Protein AF-A0A7S1S1E8-F1 (afdb_monomer)

Structure (mmCIF, N/CA/C/O backbone):
data_AF-A0A7S1S1E8-F1
#
_entry.id   AF-A0A7S1S1E8-F1
#
loop_
_atom_site.group_PDB
_atom_site.id
_atom_site.type_symbol
_atom_site.label_atom_id
_atom_site.label_alt_id
_atom_site.label_comp_id
_atom_site.label_asym_id
_atom_site.label_entity_id
_atom_site.label_seq_id
_atom_site.pdbx_PDB_ins_code
_atom_site.Cartn_x
_atom_site.Cartn_y
_atom_site.Cartn_z
_atom_site.occupancy
_atom_site.B_iso_or_equiv
_atom_site.auth_seq_id
_atom_site.auth_comp_id
_atom_site.auth_asym_id
_atom_site.auth_atom_id
_atom_site.pdbx_PDB_model_num
ATOM 1 N N . LEU A 1 1 ? -37.105 -7.807 38.260 1.00 78.56 1 LEU A N 1
ATOM 2 C CA . LEU A 1 1 ? -36.044 -8.182 37.298 1.00 78.56 1 LEU A CA 1
ATOM 3 C C . LEU A 1 1 ? -35.423 -6.974 36.587 1.00 78.56 1 LEU A C 1
ATOM 5 O O . LEU A 1 1 ? -34.300 -6.637 36.923 1.00 78.56 1 LEU A O 1
ATOM 9 N N . LYS A 1 2 ? -36.141 -6.253 35.705 1.00 87.12 2 LYS A N 1
ATOM 10 C CA . LYS A 1 2 ? -35.586 -5.093 34.964 1.00 87.12 2 LYS A CA 1
ATOM 11 C C . LYS A 1 2 ? -34.961 -4.004 35.857 1.00 87.12 2 LYS A C 1
ATOM 13 O O . LYS A 1 2 ? -33.910 -3.487 35.525 1.00 87.12 2 LYS A O 1
ATOM 18 N N . ARG A 1 3 ? -35.570 -3.696 37.011 1.00 86.81 3 ARG A N 1
ATOM 19 C CA . ARG A 1 3 ? -35.046 -2.698 37.968 1.00 86.81 3 ARG A CA 1
ATOM 20 C C . ARG A 1 3 ? -33.701 -3.094 38.591 1.00 86.81 3 ARG A C 1
ATOM 22 O O . ARG A 1 3 ? -32.822 -2.255 38.673 1.00 86.81 3 ARG A O 1
ATOM 29 N N . CYS A 1 4 ? -33.552 -4.366 38.965 1.00 87.75 4 CYS A N 1
ATOM 30 C CA . CYS A 1 4 ? -32.302 -4.913 39.499 1.00 87.75 4 CYS A CA 1
ATOM 31 C C . CYS A 1 4 ? -31.210 -4.935 38.416 1.00 87.75 4 CYS A C 1
ATOM 33 O O . CYS A 1 4 ? -30.075 -4.556 38.651 1.00 87.75 4 CYS A O 1
ATOM 35 N N . LEU A 1 5 ? -31.575 -5.260 37.173 1.00 91.75 5 LEU A N 1
ATOM 36 C CA . LEU A 1 5 ? -30.628 -5.212 36.061 1.00 91.75 5 LEU A CA 1
ATOM 37 C C . LEU A 1 5 ? -30.117 -3.786 35.788 1.00 91.75 5 LEU A C 1
ATOM 39 O O . LEU A 1 5 ? -28.935 -3.592 35.542 1.00 91.75 5 LEU A O 1
ATOM 43 N N . ILE A 1 6 ? -30.995 -2.781 35.854 1.00 93.12 6 ILE A N 1
ATOM 44 C CA . ILE A 1 6 ? -30.610 -1.376 35.669 1.00 93.12 6 ILE A CA 1
ATOM 45 C C . ILE A 1 6 ? -29.644 -0.918 36.768 1.00 93.12 6 ILE A C 1
ATOM 47 O O . ILE A 1 6 ? -28.699 -0.194 36.460 1.00 93.12 6 ILE A O 1
ATOM 51 N N . SER A 1 7 ? -29.860 -1.318 38.027 1.00 91.50 7 SER A N 1
ATOM 52 C CA . SER A 1 7 ? -28.949 -0.946 39.115 1.00 91.50 7 SER A CA 1
ATOM 53 C C . SER A 1 7 ? -27.574 -1.571 38.926 1.00 91.50 7 SER A C 1
ATOM 55 O O . SER A 1 7 ? -26.588 -0.847 38.963 1.00 91.50 7 SER A O 1
ATOM 57 N N . GLU A 1 8 ? -27.506 -2.868 38.622 1.00 92.69 8 GLU A N 1
ATOM 58 C CA . GLU A 1 8 ? -26.229 -3.557 38.400 1.00 92.69 8 GLU A CA 1
ATOM 59 C C . GLU A 1 8 ? -25.461 -2.978 37.204 1.00 92.69 8 GLU A C 1
ATOM 61 O O . GLU A 1 8 ? -24.274 -2.674 37.302 1.00 92.69 8 GLU A O 1
ATOM 66 N N . VAL A 1 9 ? -26.146 -2.734 36.082 1.00 92.62 9 VAL A N 1
ATOM 67 C CA . VAL A 1 9 ? -25.518 -2.146 34.888 1.00 92.62 9 VAL A CA 1
ATOM 68 C C . VAL A 1 9 ? -25.014 -0.728 35.158 1.00 92.62 9 VAL A C 1
ATOM 70 O O . VAL A 1 9 ? -23.923 -0.375 34.716 1.00 92.62 9 VAL A O 1
ATOM 73 N N . ASN A 1 10 ? -25.771 0.094 35.889 1.00 92.38 10 ASN A N 1
ATOM 74 C CA . ASN A 1 10 ? -25.312 1.438 36.235 1.00 92.38 10 ASN A CA 1
ATOM 75 C C . ASN A 1 10 ? -24.097 1.403 37.163 1.00 92.38 10 ASN A C 1
ATOM 77 O O . ASN A 1 10 ? -23.161 2.154 36.915 1.00 92.38 10 ASN A O 1
ATOM 81 N N . THR A 1 11 ? -24.075 0.512 38.158 1.00 93.56 11 THR A N 1
ATOM 82 C CA . THR A 1 11 ? -22.916 0.332 39.046 1.00 93.56 11 THR A CA 1
ATOM 83 C C . THR A 1 11 ? -21.663 -0.059 38.264 1.00 93.56 11 THR A C 1
ATOM 85 O O . THR A 1 11 ? -20.593 0.496 38.499 1.00 93.56 11 THR A O 1
ATOM 88 N N . LEU A 1 12 ? -21.794 -0.964 37.289 1.00 93.81 12 LEU A N 1
ATOM 89 C CA . LEU A 1 12 ? -20.673 -1.395 36.447 1.00 93.81 12 LEU A CA 1
ATOM 90 C C . LEU A 1 12 ? -20.166 -0.294 35.502 1.00 93.81 12 LEU A C 1
ATOM 92 O O . LEU A 1 12 ? -18.972 -0.234 35.216 1.00 93.81 12 LEU A O 1
ATOM 96 N N . LEU A 1 13 ? -21.054 0.572 35.004 1.00 93.75 13 LEU A N 1
ATOM 97 C CA . LEU A 1 13 ? -20.698 1.643 34.064 1.00 93.75 13 LEU A CA 1
ATOM 98 C C . LEU A 1 13 ? -20.215 2.929 34.745 1.00 93.75 13 LEU A C 1
ATOM 100 O O . LEU A 1 13 ? -19.593 3.765 34.089 1.00 93.75 13 LEU A O 1
ATOM 104 N N . GLU A 1 14 ? -20.491 3.107 36.032 1.00 94.00 14 GLU A N 1
ATOM 105 C CA . GLU A 1 14 ? -20.129 4.309 36.782 1.00 94.00 14 GLU A CA 1
ATOM 106 C C . GLU A 1 14 ? -18.630 4.667 36.752 1.00 94.00 14 GLU A C 1
ATOM 108 O O . GLU A 1 14 ? -18.325 5.820 36.443 1.00 94.00 14 GLU A O 1
ATOM 113 N N . PRO A 1 15 ? -17.669 3.742 36.954 1.00 94.50 15 PRO A N 1
ATOM 114 C CA . PRO A 1 15 ? -16.246 4.088 36.860 1.00 94.50 15 PRO A CA 1
ATOM 115 C C . PRO A 1 15 ? -15.850 4.581 35.461 1.00 94.50 15 PRO A C 1
ATOM 117 O O . PRO A 1 15 ? -15.030 5.488 35.324 1.00 94.50 15 PRO A O 1
ATOM 120 N N . VAL A 1 16 ? -16.477 4.040 34.412 1.00 92.69 16 VAL A N 1
ATOM 121 C CA . VAL A 1 16 ? -16.250 4.481 33.030 1.00 92.69 16 VAL A CA 1
ATOM 122 C C . VAL A 1 16 ? -16.804 5.891 32.826 1.00 92.69 16 VAL A C 1
ATOM 124 O O . VAL A 1 16 ? -16.133 6.734 32.235 1.00 92.69 16 VAL A O 1
ATOM 127 N N . ARG A 1 17 ? -17.999 6.189 33.354 1.00 93.00 17 ARG A N 1
ATOM 128 C CA . ARG A 1 17 ? -18.571 7.546 33.305 1.00 93.00 17 ARG A CA 1
ATOM 129 C C . ARG A 1 17 ? -17.677 8.556 34.011 1.00 93.00 17 ARG A C 1
ATOM 131 O O . ARG A 1 17 ? -17.449 9.628 33.464 1.00 93.00 17 ARG A O 1
ATOM 138 N N . GLN A 1 18 ? -17.159 8.209 35.186 1.00 92.00 18 GLN A N 1
ATOM 139 C CA . GLN A 1 18 ? -16.265 9.084 35.942 1.00 92.00 18 GLN A CA 1
ATOM 140 C C . GLN A 1 18 ? -14.954 9.346 35.199 1.00 92.00 18 GLN A C 1
ATOM 142 O O . GLN A 1 18 ? -14.528 10.496 35.140 1.00 92.00 18 GLN A O 1
ATOM 147 N N . HIS A 1 19 ? -14.371 8.332 34.555 1.00 92.31 19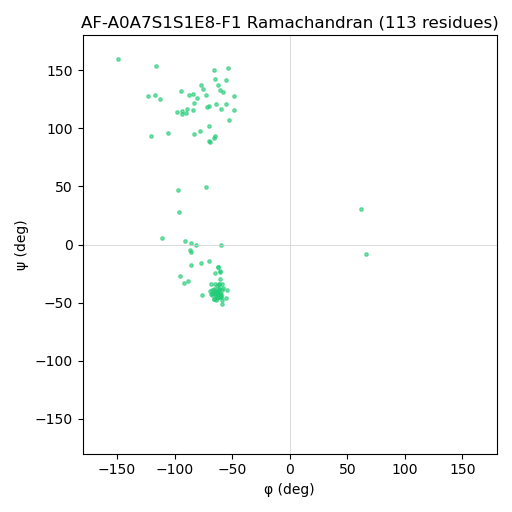 HIS A N 1
ATOM 148 C CA . HIS A 1 19 ? -13.175 8.505 33.729 1.00 92.31 19 HIS A CA 1
ATOM 149 C C . HIS A 1 19 ? -13.402 9.512 32.588 1.00 92.31 19 HIS A C 1
ATOM 151 O O . HIS A 1 19 ? -12.640 10.461 32.452 1.00 92.31 19 HIS A O 1
ATOM 157 N N . PHE A 1 20 ? -14.506 9.387 31.842 1.00 92.75 20 PHE A N 1
ATOM 158 C CA . PHE A 1 20 ? -14.856 10.337 30.775 1.00 92.75 20 PHE A CA 1
ATOM 159 C C . PHE A 1 20 ? -15.284 11.732 31.270 1.00 92.75 20 PHE A C 1
ATOM 161 O O . PHE A 1 20 ? -15.380 12.649 30.459 1.00 92.75 20 PHE A O 1
ATOM 168 N N . LEU A 1 21 ? -15.583 11.900 32.564 1.00 91.69 21 LEU A N 1
ATOM 169 C CA . LEU A 1 21 ? -15.922 13.196 33.168 1.00 91.69 21 LEU A CA 1
ATOM 170 C C . LEU A 1 21 ? -14.699 13.921 33.739 1.00 91.69 21 LEU A C 1
ATOM 172 O O . LEU A 1 21 ? -14.685 15.148 33.761 1.00 91.69 21 LEU A O 1
ATOM 176 N N . GLN A 1 22 ? -13.718 13.175 34.245 1.00 92.75 22 GLN A N 1
ATOM 177 C CA . GLN A 1 22 ? -12.544 13.723 34.931 1.00 92.75 22 GLN A CA 1
ATOM 178 C C . GLN A 1 22 ? -11.336 13.884 34.005 1.00 92.75 22 GLN A C 1
ATOM 180 O O . GLN A 1 22 ? -10.491 14.737 34.263 1.00 92.75 22 GLN A O 1
ATOM 185 N N . ASP A 1 23 ? -11.246 13.079 32.945 1.00 93.38 23 ASP A N 1
ATOM 186 C CA . ASP A 1 23 ? -10.164 13.140 31.967 1.00 93.38 23 ASP A CA 1
ATOM 187 C C . ASP A 1 23 ? -10.599 13.944 30.733 1.00 93.38 23 ASP A C 1
ATOM 189 O O . ASP A 1 23 ? -11.497 13.552 29.980 1.00 93.38 23 ASP A O 1
ATOM 193 N N . GLU A 1 24 ? -9.946 15.087 30.534 1.00 91.00 24 GLU A N 1
ATOM 194 C CA . GLU A 1 24 ? -10.201 16.007 29.425 1.00 91.00 24 GLU A CA 1
ATOM 195 C C . GLU A 1 24 ? -9.946 15.338 28.065 1.00 91.00 24 GLU A C 1
ATOM 197 O O . GLU A 1 24 ? -10.761 15.464 27.149 1.00 91.00 24 GLU A O 1
ATOM 202 N N . THR A 1 25 ? -8.899 14.515 27.954 1.00 89.56 25 THR A N 1
ATOM 203 C CA . THR A 1 25 ? -8.559 13.818 26.704 1.00 89.56 25 THR A CA 1
ATOM 204 C C . THR A 1 25 ? -9.591 12.748 26.354 1.00 89.56 25 THR A C 1
ATOM 206 O O . THR A 1 25 ? -10.006 12.615 25.197 1.00 89.56 25 THR A O 1
ATOM 209 N N . ALA A 1 26 ? -10.068 12.012 27.360 1.00 88.38 26 ALA A N 1
ATOM 210 C CA . ALA A 1 26 ? -11.104 11.004 27.182 1.00 88.38 26 ALA A CA 1
ATOM 211 C C . ALA A 1 26 ? -12.442 11.655 26.796 1.00 88.38 26 ALA A C 1
ATOM 213 O O . ALA A 1 26 ? -13.132 11.167 25.894 1.00 88.38 26 ALA A O 1
ATOM 214 N N . SER A 1 27 ? -12.795 12.771 27.440 1.00 90.50 27 SER A N 1
ATOM 215 C CA . SER A 1 27 ? -13.999 13.551 27.133 1.00 90.50 27 SER A CA 1
ATOM 216 C C . SER A 1 27 ? -13.996 14.064 25.688 1.00 90.50 27 SER A C 1
ATOM 218 O O . SER A 1 27 ? -14.981 13.886 24.960 1.00 90.50 27 SER A O 1
ATOM 220 N N . GLU A 1 28 ? -12.867 14.606 25.222 1.00 91.50 28 GLU A N 1
ATOM 221 C CA . GLU A 1 28 ? -12.700 15.049 2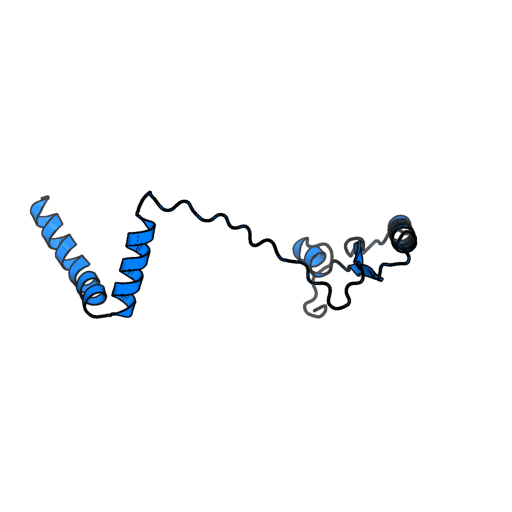3.834 1.00 91.50 28 GLU A CA 1
ATOM 222 C C . GLU A 1 28 ? -12.860 13.904 22.825 1.00 91.50 28 GLU A C 1
ATOM 224 O O . GLU A 1 28 ? -13.552 14.050 21.810 1.00 91.50 28 GLU A O 1
ATOM 229 N N . LEU A 1 29 ? -12.255 12.742 23.095 1.00 90.88 29 LEU A N 1
ATOM 230 C CA . LEU A 1 29 ? -12.393 11.556 22.243 1.00 90.88 29 LEU A CA 1
ATOM 231 C C . LEU A 1 29 ? -13.845 11.071 22.183 1.00 90.88 29 LEU A C 1
ATOM 233 O O . LEU A 1 29 ? -14.352 10.759 21.101 1.00 90.88 29 LEU A O 1
ATOM 237 N N . LEU A 1 30 ? -14.543 11.058 23.321 1.00 89.12 30 LEU A N 1
ATOM 238 C CA . LEU A 1 30 ? -15.961 10.711 23.374 1.00 89.12 30 LEU A CA 1
ATOM 239 C C . LEU A 1 30 ? -16.818 11.713 22.584 1.00 89.12 30 LEU A C 1
ATOM 241 O O . LEU A 1 30 ? -17.785 11.310 21.932 1.00 89.12 30 LEU A O 1
ATOM 245 N N . GLY A 1 31 ? -16.449 12.997 22.593 1.00 87.56 31 GLY A N 1
ATOM 246 C CA . GLY A 1 31 ? -17.038 14.037 21.748 1.00 87.56 31 GLY A CA 1
ATOM 247 C C . GLY A 1 31 ? -16.909 13.723 20.254 1.00 87.56 31 GLY A C 1
ATOM 248 O O . GLY A 1 31 ? -17.922 13.674 19.552 1.00 87.56 31 GLY A O 1
ATOM 249 N N . LYS A 1 32 ? -15.696 13.399 19.790 1.00 86.19 32 LYS A N 1
ATOM 250 C CA . LYS A 1 32 ? -15.414 13.027 18.387 1.00 86.19 32 LYS A CA 1
ATOM 251 C C . LYS A 1 32 ? -16.184 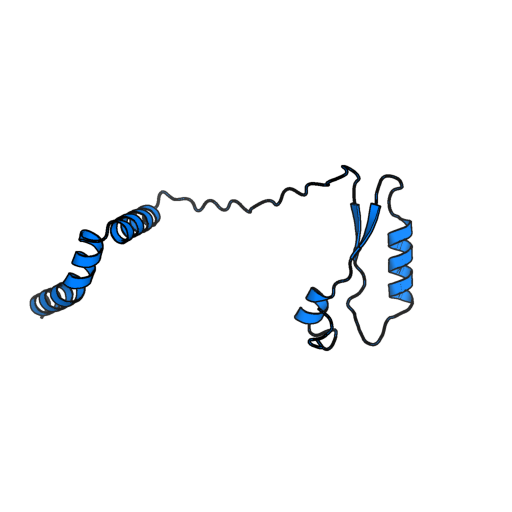11.778 17.946 1.00 86.19 32 LYS A C 1
ATOM 253 O O . LYS A 1 32 ? -16.777 11.751 16.871 1.00 86.19 32 LYS A O 1
ATOM 258 N N . VAL A 1 33 ? -16.259 10.754 18.798 1.00 86.06 33 VAL A N 1
ATOM 259 C CA . VAL A 1 33 ? -17.031 9.532 18.502 1.00 86.06 33 VAL A CA 1
ATOM 260 C C . VAL A 1 33 ? -18.536 9.822 18.418 1.00 86.06 33 VAL A C 1
ATOM 262 O O . VAL A 1 33 ? -19.230 9.279 17.556 1.00 86.06 33 VAL A O 1
ATOM 265 N N . ARG A 1 34 ? -19.065 10.701 19.281 1.00 85.62 34 ARG A N 1
ATOM 266 C CA . ARG A 1 34 ? -20.469 11.148 19.205 1.00 85.62 34 ARG A CA 1
ATOM 267 C C . ARG A 1 34 ? -20.753 11.943 17.934 1.00 85.62 34 ARG A C 1
ATOM 269 O O . ARG A 1 34 ? -21.861 11.853 17.410 1.00 85.62 34 ARG A O 1
ATOM 276 N N . GLU A 1 35 ? -19.784 12.711 17.447 1.00 83.38 35 GLU A N 1
ATOM 277 C CA . GLU A 1 35 ? -19.869 13.397 16.158 1.00 83.38 35 GLU A CA 1
ATOM 278 C C . GLU A 1 35 ? -19.963 12.409 15.001 1.00 83.38 35 GLU A C 1
ATOM 280 O O . GLU A 1 35 ? -20.877 12.551 14.195 1.00 83.38 35 GLU A O 1
ATOM 285 N N . TRP A 1 36 ? -19.134 11.360 14.986 1.00 77.56 36 TRP A N 1
ATOM 286 C CA . TRP A 1 36 ? -19.161 10.297 13.967 1.00 77.56 36 TRP A CA 1
ATOM 287 C C . TRP A 1 36 ? -20.471 9.517 13.887 1.00 77.56 36 TRP A C 1
ATOM 289 O O . TRP A 1 36 ? -20.792 8.958 12.843 1.00 77.56 36 TRP A O 1
ATOM 299 N N . ARG A 1 37 ? -21.247 9.497 14.974 1.00 77.38 37 ARG A N 1
ATOM 300 C CA . ARG A 1 37 ? -22.577 8.879 15.005 1.00 77.38 37 ARG A CA 1
ATOM 301 C C . ARG A 1 37 ? -23.656 9.736 14.329 1.00 77.38 37 ARG A C 1
ATOM 303 O O . ARG A 1 37 ? -24.741 9.226 14.073 1.00 77.38 37 ARG A O 1
ATOM 310 N N . ARG A 1 38 ? -23.425 11.031 14.083 1.00 80.94 38 ARG A N 1
ATOM 311 C CA . ARG A 1 38 ? -24.424 11.867 13.401 1.00 80.94 38 ARG A CA 1
ATOM 312 C C . ARG A 1 38 ? -24.502 11.427 11.937 1.00 80.94 38 ARG A C 1
ATOM 314 O O . ARG A 1 38 ? -23.525 11.552 11.207 1.00 80.94 38 ARG A O 1
ATOM 321 N N . ASP A 1 39 ? -25.685 10.981 11.513 1.00 59.53 39 ASP A N 1
ATOM 322 C CA . ASP A 1 39 ? -25.987 10.467 10.161 1.00 59.53 39 ASP A CA 1
ATOM 323 C C . ASP A 1 39 ? -25.747 11.479 9.016 1.00 59.53 39 ASP A C 1
ATOM 325 O O . ASP A 1 39 ? -25.951 11.176 7.845 1.00 59.53 39 ASP A O 1
ATOM 329 N N . THR A 1 40 ? -25.311 12.699 9.334 1.00 62.12 40 THR A N 1
ATOM 330 C CA . THR A 1 40 ? -24.917 13.740 8.379 1.00 62.12 40 THR A CA 1
ATOM 331 C C . THR A 1 40 ? -23.465 13.642 7.912 1.00 62.12 40 THR A C 1
ATOM 333 O O . THR A 1 40 ? -23.073 14.387 7.012 1.00 62.12 40 THR A O 1
ATOM 336 N N . LEU A 1 41 ? -22.654 12.749 8.484 1.00 59.94 41 LEU A N 1
ATOM 337 C CA . LEU A 1 41 ? -21.284 12.535 8.028 1.00 59.94 41 LEU A CA 1
ATOM 338 C C . LEU A 1 41 ? -21.264 11.579 6.839 1.00 59.94 41 LEU A C 1
ATOM 340 O O . LEU A 1 41 ? -21.223 10.360 6.982 1.00 59.94 41 LEU A O 1
ATOM 344 N N . VAL A 1 42 ? -21.253 12.156 5.641 1.00 69.25 42 VAL A N 1
ATOM 345 C CA . VAL A 1 42 ? -20.805 11.436 4.449 1.00 69.25 42 VAL A CA 1
ATOM 346 C C . VAL A 1 42 ? -19.321 11.127 4.665 1.00 69.25 42 VAL A C 1
ATOM 348 O O . VAL A 1 42 ? -18.551 12.070 4.868 1.00 69.25 42 VAL A O 1
ATOM 351 N N . PRO A 1 43 ? -18.890 9.850 4.657 1.00 65.69 43 PRO A N 1
ATOM 352 C CA . PRO A 1 43 ? -17.475 9.532 4.732 1.00 65.69 43 PRO A CA 1
ATOM 353 C C . PRO A 1 43 ? -16.788 10.267 3.590 1.00 65.69 43 PRO A C 1
ATOM 355 O O . PRO A 1 43 ? -17.142 10.064 2.426 1.00 65.69 43 PRO A O 1
ATOM 358 N N . THR A 1 44 ? -15.824 11.131 3.900 1.00 63.38 44 THR A N 1
ATOM 359 C CA . THR A 1 44 ? -14.971 11.692 2.863 1.00 63.38 44 THR A CA 1
ATOM 360 C C . THR A 1 44 ? -14.158 10.529 2.314 1.00 63.38 44 THR A C 1
ATOM 362 O O . THR A 1 44 ? -13.094 10.196 2.828 1.00 63.38 44 THR A O 1
ATOM 365 N N . SER A 1 45 ? -14.655 9.879 1.263 1.00 63.38 45 SER A N 1
ATOM 366 C CA . SER A 1 45 ? -13.883 8.948 0.447 1.00 63.38 45 SER A CA 1
ATOM 367 C C . SER A 1 45 ? -12.893 9.751 -0.396 1.00 63.38 45 SER A C 1
ATOM 369 O O . SER A 1 45 ? -12.847 9.624 -1.621 1.00 63.38 45 SER A O 1
ATOM 371 N N . SER A 1 46 ? -12.137 10.654 0.232 1.00 64.50 46 SER A N 1
ATOM 372 C CA . SER A 1 46 ? -10.994 11.272 -0.407 1.00 64.50 46 SER A CA 1
ATOM 373 C C . SER A 1 46 ? -9.968 10.164 -0.534 1.00 64.50 46 SER A C 1
ATOM 375 O O . SER A 1 46 ? -9.152 9.940 0.357 1.00 64.50 46 SER A O 1
ATOM 377 N N . LEU A 1 47 ? -10.054 9.429 -1.641 1.00 67.44 47 LEU A N 1
ATOM 378 C CA . LEU A 1 47 ? -8.911 8.716 -2.167 1.00 67.44 47 LEU A CA 1
ATOM 379 C C . LEU A 1 47 ? -7.780 9.736 -2.180 1.00 67.44 47 LEU A C 1
ATOM 381 O O . LEU A 1 47 ? -7.883 10.771 -2.844 1.00 67.44 47 LEU A O 1
ATOM 385 N N . THR A 1 48 ? -6.746 9.489 -1.385 1.00 66.94 48 THR A N 1
ATOM 386 C CA . THR A 1 48 ? -5.540 10.300 -1.419 1.00 66.94 48 THR A CA 1
ATOM 387 C C . THR A 1 48 ? -4.926 10.072 -2.788 1.00 66.94 48 THR A C 1
ATOM 389 O O . THR A 1 48 ? -4.230 9.085 -3.025 1.00 66.94 48 THR A O 1
ATOM 392 N N . ARG A 1 49 ? -5.265 10.940 -3.741 1.00 66.19 49 ARG A N 1
ATOM 393 C CA . ARG A 1 49 ? -4.624 10.937 -5.043 1.00 66.19 49 ARG A CA 1
ATOM 394 C C . ARG A 1 49 ? -3.210 11.427 -4.794 1.00 66.19 49 ARG A C 1
ATOM 396 O O . ARG A 1 49 ? -3.002 12.611 -4.562 1.00 66.19 49 ARG A O 1
ATOM 403 N N . LEU A 1 50 ? -2.269 10.493 -4.761 1.00 76.62 50 LEU A N 1
ATOM 404 C CA . LEU A 1 50 ? -0.858 10.822 -4.664 1.00 76.62 50 LEU A CA 1
ATOM 405 C C . LEU A 1 50 ? -0.509 11.681 -5.881 1.00 76.62 50 LEU A C 1
ATOM 407 O O . LEU A 1 50 ? -0.652 11.241 -7.025 1.00 76.62 50 LEU A O 1
ATOM 411 N N . GLU A 1 51 ? -0.120 12.926 -5.630 1.00 72.56 51 GLU A N 1
ATOM 412 C CA . GLU A 1 51 ? 0.459 13.768 -6.663 1.00 72.56 51 GLU A CA 1
ATOM 413 C C . GLU A 1 51 ? 1.858 13.237 -6.955 1.00 72.56 51 GLU A C 1
ATOM 415 O O . GLU A 1 51 ? 2.718 13.170 -6.077 1.00 72.56 51 GLU A O 1
ATOM 420 N N . VAL A 1 52 ? 2.070 12.799 -8.193 1.00 66.81 52 VAL A N 1
ATOM 421 C CA . VAL A 1 52 ? 3.388 12.372 -8.651 1.00 66.81 52 VAL A CA 1
ATOM 422 C C . VAL A 1 52 ? 4.187 13.637 -8.942 1.00 66.81 52 VAL A C 1
ATOM 424 O O . VAL A 1 52 ? 4.028 14.249 -9.997 1.00 66.81 52 VAL A O 1
ATOM 427 N N . SER A 1 53 ? 5.014 14.057 -7.989 1.00 68.44 53 SER A N 1
ATOM 428 C CA . SER A 1 53 ? 5.981 15.130 -8.192 1.00 68.44 53 SER A CA 1
ATOM 429 C C . SER A 1 53 ? 7.242 14.562 -8.846 1.00 68.44 53 SER A C 1
ATOM 431 O O . SER A 1 53 ? 7.879 13.643 -8.334 1.00 68.44 53 SER A O 1
ATOM 433 N N . PHE A 1 54 ? 7.600 15.099 -10.012 1.00 68.50 54 PHE A N 1
ATOM 434 C CA . PHE A 1 54 ? 8.854 14.771 -10.687 1.00 68.50 54 PHE A CA 1
ATOM 435 C C . PHE A 1 54 ? 9.910 15.803 -10.269 1.00 68.50 54 PHE A C 1
ATOM 437 O O . PHE A 1 54 ? 9.738 16.974 -10.610 1.00 68.50 54 PHE A O 1
ATOM 444 N N . PRO A 1 55 ? 10.981 15.417 -9.549 1.00 63.84 55 PRO A N 1
ATOM 445 C CA . PRO A 1 55 ? 11.962 16.366 -9.015 1.00 63.84 55 PRO A CA 1
ATOM 446 C C . PRO A 1 55 ? 12.675 17.189 -10.103 1.00 63.84 55 PRO A C 1
ATOM 448 O O . PRO A 1 55 ? 12.977 18.352 -9.866 1.00 63.84 55 PRO A O 1
ATOM 451 N N . ASP A 1 56 ? 12.837 16.631 -11.310 1.00 67.75 56 ASP A N 1
ATOM 452 C CA . ASP A 1 56 ? 13.535 17.277 -12.436 1.00 67.75 56 ASP A CA 1
ATOM 453 C C . ASP A 1 56 ? 12.603 17.670 -13.603 1.00 67.75 56 ASP A C 1
ATOM 455 O O . ASP A 1 56 ? 13.064 18.066 -14.673 1.00 67.75 56 ASP A O 1
ATOM 459 N N . GLY A 1 57 ? 11.280 17.510 -13.451 1.00 71.31 57 GLY A N 1
ATOM 460 C CA . GLY A 1 57 ? 10.281 17.827 -14.487 1.00 71.31 57 GLY A CA 1
ATOM 461 C C . GLY A 1 57 ? 10.312 16.952 -15.755 1.00 71.31 57 GLY A C 1
ATOM 462 O O . GLY A 1 57 ? 9.398 17.039 -16.576 1.00 71.31 57 GLY A O 1
ATOM 463 N N . ALA A 1 58 ? 11.318 16.090 -15.924 1.00 78.06 58 ALA A N 1
ATOM 464 C CA . ALA A 1 58 ? 11.395 15.155 -17.039 1.00 78.06 58 ALA A CA 1
ATO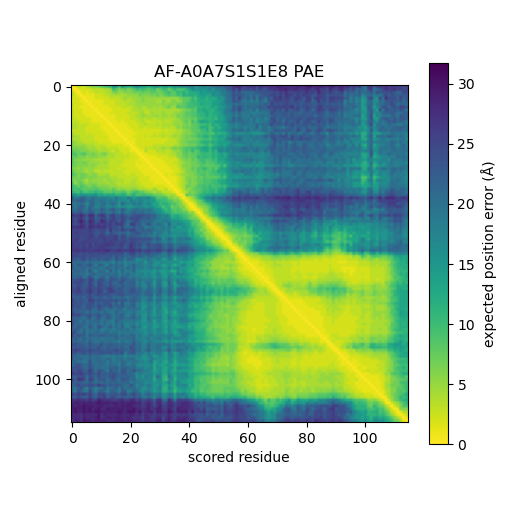M 465 C C . ALA A 1 58 ? 10.417 13.977 -16.842 1.00 78.06 58 ALA A C 1
ATOM 467 O O . ALA A 1 58 ? 10.379 13.383 -15.760 1.00 78.06 58 ALA A O 1
ATOM 468 N N . PRO A 1 59 ? 9.635 13.594 -17.870 1.00 84.31 59 PRO A N 1
ATOM 469 C CA . PRO A 1 59 ? 8.771 12.423 -17.790 1.00 84.31 59 PRO A CA 1
ATOM 470 C C . PRO A 1 59 ? 9.603 11.151 -17.574 1.00 84.31 59 PRO A C 1
ATOM 472 O O . PRO A 1 59 ? 10.631 10.948 -18.216 1.00 84.31 59 PRO A O 1
ATOM 475 N N . ILE A 1 60 ? 9.145 10.263 -16.694 1.00 88.62 60 ILE A N 1
ATOM 476 C CA . ILE A 1 60 ? 9.789 8.965 -16.450 1.00 88.62 60 ILE A CA 1
ATOM 477 C C . ILE A 1 60 ? 9.112 7.901 -17.314 1.00 88.62 60 ILE A C 1
ATOM 479 O O . ILE A 1 60 ? 7.885 7.786 -17.320 1.00 88.62 60 ILE A O 1
ATOM 483 N N . PHE A 1 61 ? 9.907 7.094 -18.015 1.00 91.44 61 PHE A N 1
ATOM 484 C CA . PHE A 1 61 ? 9.425 5.927 -18.749 1.00 91.44 61 PHE A CA 1
ATOM 485 C C . PHE A 1 61 ? 9.815 4.653 -17.996 1.00 91.44 61 PHE A C 1
ATOM 487 O O . PHE A 1 61 ? 10.938 4.165 -18.108 1.00 91.44 61 PHE A O 1
ATOM 494 N N . ALA A 1 62 ? 8.893 4.125 -17.192 1.00 92.31 62 ALA A N 1
ATOM 495 C CA . ALA A 1 62 ? 9.144 2.934 -16.391 1.00 92.31 62 ALA A CA 1
ATOM 496 C C . ALA A 1 62 ? 8.832 1.652 -17.179 1.00 92.31 62 ALA A C 1
ATOM 498 O O . ALA A 1 62 ? 7.731 1.477 -17.705 1.00 92.31 62 ALA A O 1
ATOM 499 N N . VAL A 1 63 ? 9.786 0.724 -17.213 1.00 94.81 63 VAL A N 1
ATOM 500 C CA . VAL A 1 63 ? 9.594 -0.641 -17.714 1.00 94.81 63 VAL A CA 1
ATOM 501 C C . VAL A 1 63 ? 9.724 -1.591 -16.536 1.00 94.81 63 VAL A C 1
ATOM 503 O O . VAL A 1 63 ? 10.730 -1.581 -15.838 1.00 94.81 63 VAL A O 1
ATOM 506 N N . PHE A 1 64 ? 8.714 -2.426 -16.313 1.00 92.56 64 PHE A N 1
ATOM 507 C CA . PHE A 1 64 ? 8.762 -3.441 -15.266 1.00 92.56 64 PHE A CA 1
ATOM 508 C C . PHE A 1 64 ? 9.550 -4.654 -15.745 1.00 92.56 64 PHE A C 1
ATOM 510 O O . PHE A 1 64 ? 9.229 -5.233 -16.790 1.00 92.56 64 PHE A O 1
ATOM 517 N N . ALA A 1 65 ? 10.557 -5.043 -14.966 1.00 90.62 65 ALA A N 1
ATOM 518 C CA . ALA A 1 65 ? 11.237 -6.310 -15.160 1.00 90.62 65 ALA A CA 1
ATOM 519 C C . ALA A 1 65 ? 10.268 -7.476 -14.879 1.00 90.62 65 ALA A C 1
ATOM 521 O O . ALA A 1 65 ? 9.364 -7.336 -14.042 1.00 90.62 65 ALA A O 1
ATOM 522 N N . PRO A 1 66 ? 10.445 -8.631 -15.543 1.00 88.62 66 PRO A N 1
ATOM 523 C CA . PRO A 1 66 ? 9.773 -9.866 -15.155 1.00 88.62 66 PRO A CA 1
ATOM 524 C C . PRO A 1 66 ? 10.019 -10.173 -13.675 1.00 88.62 66 PRO A C 1
ATOM 526 O O . PRO A 1 66 ? 11.048 -9.787 -13.118 1.00 88.62 66 PRO A O 1
ATOM 529 N N . LEU A 1 67 ? 9.084 -10.879 -13.037 1.00 86.31 67 LEU A N 1
ATOM 530 C CA . LEU A 1 67 ? 9.306 -11.325 -11.665 1.00 86.31 67 LEU A CA 1
ATOM 531 C C . LEU A 1 67 ? 10.543 -12.242 -11.626 1.00 86.31 67 LEU A C 1
ATOM 533 O O . LEU A 1 67 ? 10.631 -13.154 -12.454 1.00 86.31 67 LEU A O 1
ATOM 537 N N . PRO A 1 68 ? 11.471 -12.024 -10.678 1.00 83.44 68 PRO A N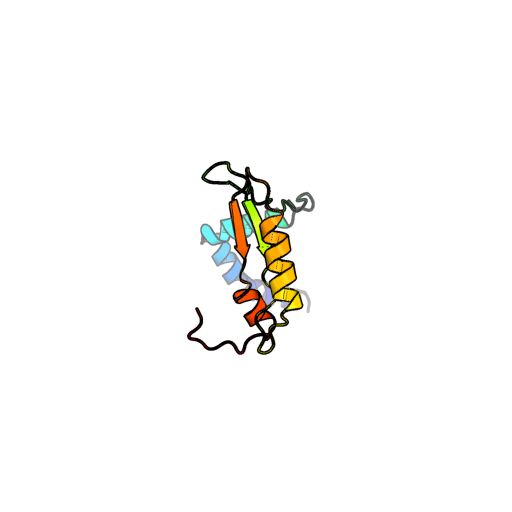 1
ATOM 538 C CA . PRO A 1 68 ? 12.588 -12.918 -10.429 1.00 83.44 68 PRO A CA 1
ATOM 539 C C . PRO A 1 68 ? 12.109 -14.365 -10.330 1.00 83.44 68 PRO A C 1
ATOM 541 O O . PRO A 1 68 ? 11.170 -14.678 -9.595 1.00 83.44 68 PRO A O 1
ATOM 544 N N . SER A 1 69 ? 12.745 -15.235 -11.102 1.00 77.38 69 SER A N 1
ATOM 545 C CA . SER A 1 69 ? 12.520 -16.674 -11.076 1.00 77.38 69 SER A CA 1
ATOM 546 C C . SER A 1 69 ? 13.816 -17.384 -11.451 1.00 77.38 69 SER A C 1
ATOM 548 O O . SER A 1 69 ? 14.695 -16.788 -12.076 1.00 77.38 69 SER A O 1
ATOM 550 N N . GLU A 1 70 ? 13.937 -18.657 -11.086 1.00 77.81 70 GLU A N 1
ATOM 551 C CA . GLU A 1 70 ? 15.115 -19.482 -11.401 1.00 77.81 70 GLU A CA 1
ATOM 552 C C . GLU A 1 70 ? 15.323 -19.671 -12.913 1.00 77.81 70 GLU A C 1
ATOM 554 O O . GLU A 1 70 ? 16.421 -19.987 -13.372 1.00 77.81 70 GLU A O 1
ATOM 559 N N . HIS A 1 71 ? 14.270 -19.454 -13.703 1.00 80.56 71 HIS A N 1
ATOM 560 C CA . HIS A 1 71 ? 14.273 -19.620 -15.147 1.00 80.56 71 HIS A CA 1
ATOM 561 C C . HIS A 1 71 ? 13.918 -18.300 -15.828 1.00 80.56 71 HIS A C 1
ATOM 563 O O . HIS A 1 71 ? 12.752 -17.993 -16.067 1.00 80.56 71 HIS A O 1
ATOM 569 N N . VAL A 1 72 ? 14.939 -17.521 -16.179 1.00 79.38 72 VAL A N 1
ATOM 570 C CA . VAL A 1 72 ? 14.759 -16.319 -16.998 1.00 79.38 72 VAL A CA 1
ATOM 571 C C . VAL A 1 72 ? 14.739 -16.720 -18.469 1.00 79.38 72 VAL A C 1
ATOM 573 O O . VAL A 1 72 ? 15.739 -17.198 -19.008 1.00 79.38 72 VAL A O 1
ATOM 576 N N . LEU A 1 73 ? 13.604 -16.514 -19.138 1.00 88.56 73 LEU A N 1
ATOM 577 C CA . LEU A 1 73 ? 13.498 -16.751 -20.574 1.00 88.56 73 LEU A CA 1
ATOM 578 C C . LEU A 1 73 ? 14.150 -15.604 -21.353 1.00 88.56 73 LEU A C 1
ATOM 580 O O . LEU A 1 73 ? 13.931 -14.424 -21.070 1.00 88.56 73 LEU A O 1
ATOM 584 N N . LEU A 1 74 ? 14.899 -15.946 -22.404 1.00 89.94 74 LEU A N 1
ATOM 585 C CA . LEU A 1 74 ? 15.507 -14.955 -23.298 1.00 89.94 74 LEU A CA 1
ATOM 586 C C . LEU A 1 74 ? 14.451 -14.044 -23.945 1.00 89.94 74 LEU A C 1
ATOM 588 O O . LEU A 1 74 ? 14.706 -12.860 -24.151 1.00 89.94 74 LEU A O 1
ATOM 592 N N . SER A 1 75 ? 13.258 -14.575 -24.229 1.0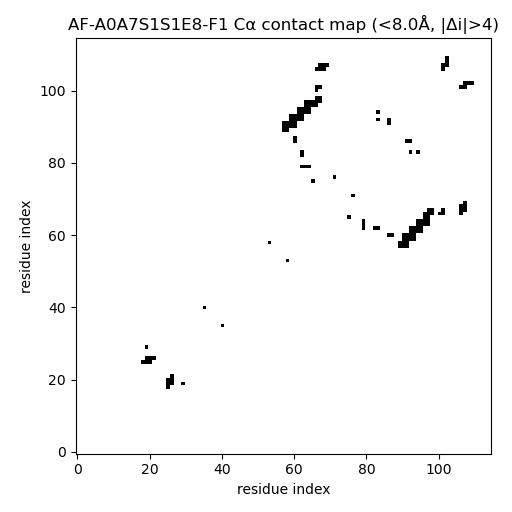0 92.25 75 SER A N 1
ATOM 593 C CA . SER A 1 75 ? 12.126 -13.807 -24.761 1.00 92.25 75 SER A CA 1
ATOM 594 C C . SER A 1 75 ? 11.727 -12.647 -23.853 1.00 92.25 75 SER A C 1
ATOM 596 O O . SER A 1 75 ? 11.404 -11.563 -24.342 1.00 92.25 75 SER A O 1
ATOM 598 N N . ASP A 1 76 ? 11.786 -12.854 -22.539 1.00 89.44 76 ASP A N 1
ATOM 599 C CA . ASP A 1 76 ? 11.354 -11.872 -21.550 1.00 89.44 76 ASP A CA 1
ATOM 600 C C . ASP A 1 76 ? 12.394 -10.760 -21.418 1.00 89.44 76 ASP A C 1
ATOM 602 O O . ASP A 1 76 ? 12.051 -9.575 -21.462 1.00 89.44 76 ASP A O 1
ATOM 606 N N . ALA A 1 77 ? 13.675 -11.139 -21.372 1.00 89.19 77 ALA A N 1
ATOM 607 C CA . ALA A 1 77 ? 14.789 -10.198 -21.410 1.00 89.19 77 ALA A CA 1
ATOM 608 C C . ALA A 1 77 ? 14.789 -9.377 -22.712 1.00 89.19 77 ALA A C 1
ATOM 610 O O . ALA A 1 77 ? 14.947 -8.155 -22.683 1.00 89.19 77 ALA A O 1
ATOM 611 N N . TRP A 1 78 ? 14.543 -10.023 -23.855 1.00 93.50 78 TRP A N 1
ATOM 612 C CA . TRP A 1 78 ? 14.484 -9.351 -25.152 1.00 93.50 78 TRP A CA 1
ATOM 613 C C . TRP A 1 78 ? 13.309 -8.372 -25.245 1.00 93.50 78 TRP A C 1
ATOM 615 O O . TRP A 1 78 ? 13.492 -7.216 -25.628 1.00 93.50 78 TRP A O 1
ATOM 625 N N . SER A 1 79 ? 12.111 -8.792 -24.829 1.00 91.81 79 SER A N 1
ATOM 626 C CA . SER A 1 79 ? 10.925 -7.927 -24.776 1.00 91.81 79 SER A CA 1
ATOM 627 C C . SER A 1 79 ? 11.146 -6.712 -23.867 1.00 91.81 79 SER A C 1
ATOM 629 O O . SER A 1 79 ? 10.734 -5.601 -24.205 1.00 91.81 79 SER A O 1
ATOM 631 N N . MET A 1 80 ? 11.824 -6.888 -22.731 1.00 93.62 80 MET A N 1
ATOM 632 C CA . MET A 1 80 ? 12.184 -5.793 -21.828 1.00 93.62 80 MET A CA 1
ATOM 633 C C . MET A 1 80 ? 13.132 -4.783 -22.494 1.00 93.62 80 MET A C 1
ATOM 635 O O . MET A 1 80 ? 12.884 -3.578 -22.422 1.00 93.62 80 MET A O 1
ATOM 639 N N . ILE A 1 81 ? 14.170 -5.257 -23.189 1.00 93.62 81 ILE A N 1
ATOM 640 C CA . ILE A 1 81 ? 15.109 -4.401 -23.933 1.00 93.62 81 ILE A CA 1
ATOM 641 C C . ILE A 1 81 ? 14.379 -3.622 -25.032 1.00 93.62 81 ILE A C 1
ATOM 643 O O . ILE A 1 81 ? 14.568 -2.413 -25.165 1.00 93.62 81 ILE A O 1
ATOM 647 N N . GLU A 1 82 ? 13.505 -4.283 -25.790 1.00 95.06 82 GLU A N 1
ATOM 648 C CA . GLU A 1 82 ? 12.696 -3.633 -26.826 1.00 95.06 82 GLU A CA 1
ATOM 649 C C . GLU A 1 82 ? 11.774 -2.552 -26.251 1.00 95.06 82 GLU A C 1
ATOM 651 O O . GLU A 1 82 ? 11.612 -1.488 -26.849 1.00 95.06 82 GLU A O 1
ATOM 656 N N . ARG A 1 83 ? 11.205 -2.772 -25.062 1.00 93.81 83 ARG A N 1
ATOM 657 C CA . ARG A 1 83 ? 10.400 -1.755 -24.368 1.00 93.81 83 ARG A CA 1
ATOM 658 C C . ARG A 1 83 ? 11.251 -0.571 -23.922 1.00 93.81 83 ARG A C 1
ATOM 660 O O . ARG A 1 83 ? 10.835 0.561 -24.139 1.00 93.81 83 ARG A O 1
ATOM 667 N N . LEU A 1 84 ? 12.442 -0.811 -23.374 1.00 93.25 84 LEU A N 1
ATOM 668 C CA . LEU A 1 84 ? 13.372 0.257 -22.987 1.00 93.25 84 LEU A CA 1
ATOM 669 C C . LEU A 1 84 ? 13.811 1.099 -24.194 1.00 93.25 84 LEU A C 1
ATOM 671 O O . LEU A 1 84 ? 13.868 2.321 -24.101 1.00 93.25 84 LEU A O 1
ATOM 675 N N . ARG A 1 85 ? 14.044 0.473 -25.355 1.00 93.69 85 ARG A N 1
ATOM 676 C CA . ARG A 1 85 ? 14.387 1.181 -26.605 1.00 93.69 85 ARG A CA 1
ATOM 677 C C . ARG A 1 85 ? 13.270 2.081 -27.131 1.00 93.69 85 ARG A C 1
ATOM 679 O O . ARG A 1 85 ? 13.550 3.028 -27.858 1.00 93.69 85 ARG A O 1
ATOM 686 N N . ARG A 1 86 ? 12.015 1.790 -26.782 1.00 93.62 86 ARG A N 1
ATOM 687 C CA . ARG A 1 86 ? 10.845 2.596 -27.167 1.00 93.62 86 ARG A CA 1
ATOM 688 C C . ARG A 1 86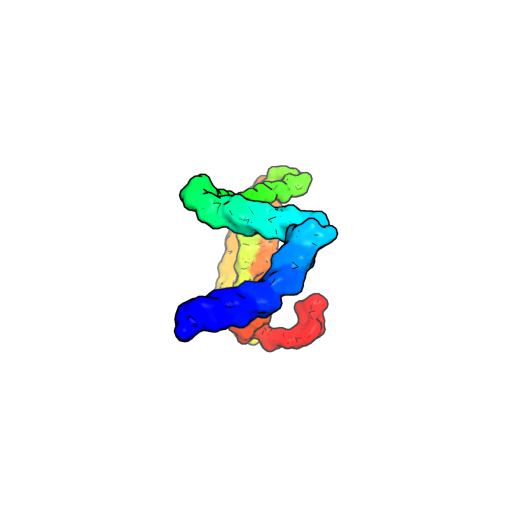 ? 10.633 3.813 -26.265 1.00 93.62 86 ARG A C 1
ATOM 690 O O . ARG A 1 86 ? 9.683 4.558 -26.500 1.00 93.62 86 ARG A O 1
ATOM 697 N N . ALA A 1 87 ? 11.484 4.018 -25.258 1.00 91.69 87 ALA A N 1
ATOM 698 C CA . ALA A 1 87 ? 11.402 5.186 -24.396 1.00 91.69 87 ALA A CA 1
ATOM 699 C C . ALA A 1 87 ? 11.509 6.485 -25.225 1.00 91.69 87 ALA A C 1
ATOM 701 O O . ALA A 1 87 ? 12.411 6.617 -26.062 1.00 91.69 87 ALA A O 1
ATOM 702 N N . PRO A 1 88 ? 10.607 7.460 -25.017 1.00 91.19 88 PRO A N 1
ATOM 703 C CA . PRO A 1 88 ? 10.720 8.777 -25.630 1.00 91.19 88 PRO A CA 1
ATOM 704 C C . PRO A 1 88 ? 12.067 9.438 -25.316 1.00 91.19 88 PRO A C 1
ATOM 706 O O . PRO A 1 88 ? 12.542 9.383 -24.183 1.00 91.19 88 PRO A O 1
ATOM 709 N N . LYS A 1 89 ? 12.653 10.146 -26.290 1.00 86.56 89 LYS A N 1
ATOM 710 C CA . LYS A 1 89 ? 13.940 10.854 -26.114 1.00 86.56 89 LYS A CA 1
ATOM 711 C C . LYS A 1 89 ? 13.906 11.934 -25.028 1.00 86.56 89 LYS A C 1
ATOM 713 O O . LYS A 1 89 ? 14.948 12.311 -24.513 1.00 86.56 89 LYS A O 1
ATOM 718 N N . SER A 1 90 ? 12.718 12.445 -24.718 1.00 86.38 90 SER A N 1
ATOM 719 C CA . SER A 1 90 ? 12.482 13.437 -23.669 1.00 86.38 90 SER A CA 1
ATOM 720 C C . SER A 1 90 ? 12.278 12.819 -22.285 1.00 86.38 90 SER A C 1
ATOM 722 O O . SER A 1 90 ? 11.987 13.558 -21.352 1.00 86.38 90 SER A O 1
ATOM 724 N N . SER A 1 91 ? 12.353 11.489 -22.157 1.00 88.44 91 SER A N 1
ATOM 725 C CA . SER A 1 91 ? 12.073 10.769 -20.915 1.00 88.44 91 SER A CA 1
ATOM 726 C C . SER A 1 91 ? 13.292 10.045 -20.368 1.00 88.44 91 SER A C 1
ATOM 728 O O . SER A 1 91 ? 14.163 9.620 -21.128 1.00 88.44 91 SER A O 1
ATOM 730 N N . THR A 1 92 ? 13.312 9.849 -19.052 1.00 89.44 92 THR A N 1
ATOM 731 C CA . THR A 1 92 ? 14.310 9.009 -18.387 1.00 89.44 92 THR A CA 1
ATOM 732 C C . THR A 1 92 ? 13.780 7.576 -18.315 1.00 89.44 92 THR A C 1
ATOM 734 O O . THR A 1 92 ? 12.784 7.341 -17.621 1.00 89.44 92 THR A O 1
ATOM 737 N N . PRO A 1 93 ? 14.391 6.605 -19.020 1.00 91.31 93 PRO A N 1
ATOM 738 C CA . PRO A 1 93 ? 13.997 5.210 -18.910 1.00 91.31 93 PRO A CA 1
ATOM 739 C C . PRO A 1 93 ? 14.448 4.639 -17.563 1.00 91.31 93 PRO A C 1
ATOM 741 O O . PRO A 1 93 ? 15.618 4.735 -17.199 1.00 91.31 93 PRO A O 1
ATOM 744 N N . VAL A 1 94 ? 13.525 4.012 -16.837 1.00 91.50 94 VAL A N 1
ATOM 745 C CA . VAL A 1 94 ? 13.795 3.353 -15.553 1.00 91.50 94 VAL A CA 1
ATOM 746 C C . VAL A 1 94 ? 13.367 1.897 -15.652 1.00 91.50 94 VAL A C 1
ATOM 748 O O . VAL A 1 94 ? 12.235 1.597 -16.033 1.00 91.50 94 VAL A O 1
ATOM 751 N N . LEU A 1 95 ? 14.271 0.987 -15.297 1.00 93.44 95 LEU A N 1
ATOM 752 C CA . LEU A 1 95 ? 13.946 -0.423 -15.131 1.00 93.44 95 LEU A CA 1
ATOM 753 C C . LEU A 1 95 ? 13.516 -0.666 -13.684 1.00 93.44 95 LEU A C 1
ATOM 755 O O . LEU A 1 95 ? 14.311 -0.491 -12.764 1.00 93.44 95 LEU A O 1
ATOM 759 N N . TRP A 1 96 ? 12.266 -1.073 -13.487 1.00 92.88 96 TRP A N 1
ATOM 760 C CA . TRP A 1 96 ? 11.723 -1.360 -12.165 1.00 92.88 96 TRP A CA 1
ATOM 761 C C . TRP A 1 96 ? 11.872 -2.846 -11.833 1.00 92.88 96 TRP A C 1
ATOM 763 O O . TRP A 1 96 ? 11.210 -3.694 -12.444 1.00 92.88 96 TRP A O 1
ATOM 773 N N . LEU A 1 97 ? 12.722 -3.153 -10.851 1.00 91.12 97 LEU A N 1
ATOM 774 C CA . LEU A 1 97 ? 12.881 -4.496 -10.294 1.00 91.12 97 LEU A CA 1
ATOM 775 C C . LEU A 1 97 ? 11.815 -4.736 -9.224 1.00 91.12 97 LEU A C 1
ATOM 777 O O . LEU A 1 97 ? 11.572 -3.909 -8.348 1.00 91.12 97 LEU A O 1
ATOM 781 N N . GLN A 1 98 ? 11.115 -5.857 -9.336 1.00 89.19 98 GLN A N 1
ATOM 782 C CA . GLN A 1 98 ? 9.924 -6.144 -8.541 1.00 89.19 98 GLN A CA 1
ATOM 783 C C . GLN A 1 98 ? 10.240 -7.022 -7.324 1.00 89.19 98 GLN A C 1
ATOM 785 O O . GLN A 1 98 ? 9.529 -7.991 -7.073 1.00 89.19 98 GLN A O 1
ATOM 790 N N . ASP A 1 99 ? 11.285 -6.701 -6.564 1.00 85.19 99 ASP A N 1
ATOM 791 C CA . ASP A 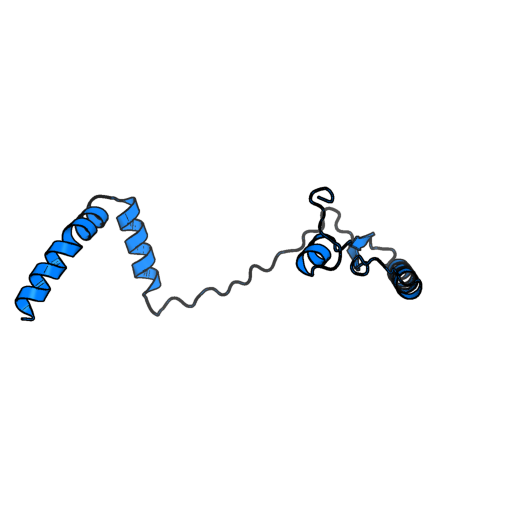1 99 ? 11.824 -7.586 -5.517 1.00 85.19 99 ASP A CA 1
ATOM 792 C C . ASP A 1 99 ? 10.821 -7.830 -4.376 1.00 85.19 99 ASP A C 1
ATOM 794 O O . ASP A 1 99 ? 10.554 -8.971 -3.990 1.00 85.19 99 ASP A O 1
ATOM 798 N N . TRP A 1 100 ? 10.162 -6.769 -3.902 1.00 84.62 100 TRP A N 1
ATOM 799 C CA . TRP A 1 100 ? 9.106 -6.868 -2.888 1.00 84.62 100 TRP A CA 1
ATOM 800 C C . TRP A 1 100 ? 7.882 -7.636 -3.386 1.00 84.62 100 TRP A C 1
ATOM 802 O O . TRP A 1 100 ? 7.350 -8.482 -2.666 1.00 84.62 100 TRP A O 1
ATOM 812 N N . SER A 1 101 ? 7.454 -7.392 -4.628 1.00 88.00 101 SER A N 1
ATOM 813 C CA . SER A 1 101 ? 6.345 -8.133 -5.236 1.00 88.00 101 SER A CA 1
ATOM 814 C C . SER A 1 101 ? 6.703 -9.607 -5.412 1.00 88.00 101 SER A C 1
ATOM 816 O O . SER A 1 101 ? 5.880 -10.479 -5.155 1.00 88.00 101 SER A O 1
ATOM 818 N N . ALA A 1 102 ? 7.942 -9.906 -5.802 1.00 85.69 102 ALA A N 1
ATOM 819 C CA . ALA A 1 102 ? 8.438 -11.267 -5.949 1.00 85.69 102 ALA A CA 1
ATOM 820 C C . ALA A 1 102 ? 8.437 -12.013 -4.614 1.00 85.69 102 ALA A C 1
ATOM 822 O O . ALA A 1 102 ? 7.999 -13.162 -4.561 1.00 85.69 102 ALA A O 1
ATOM 823 N N . ARG A 1 103 ? 8.855 -11.342 -3.535 1.00 83.12 103 ARG A N 1
ATOM 824 C CA . ARG A 1 103 ? 8.804 -11.875 -2.170 1.00 83.12 103 ARG A CA 1
ATOM 825 C C . ARG A 1 103 ? 7.368 -12.108 -1.704 1.00 83.12 103 ARG A C 1
ATOM 827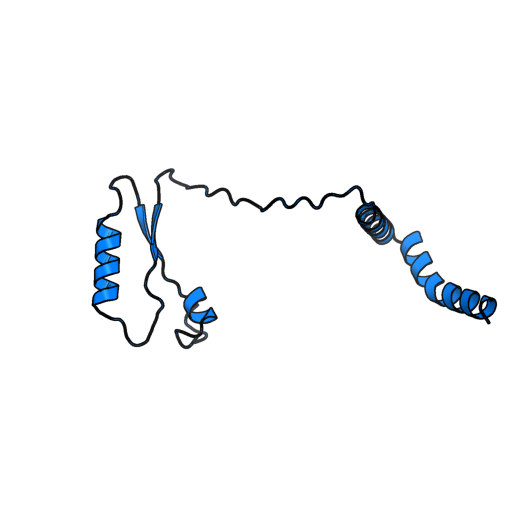 O O . ARG A 1 103 ? 7.065 -13.190 -1.213 1.00 83.12 103 ARG A O 1
ATOM 834 N N . ALA A 1 104 ? 6.479 -11.132 -1.890 1.00 85.25 104 ALA A N 1
ATOM 835 C CA . ALA A 1 104 ? 5.071 -11.248 -1.506 1.00 85.25 104 ALA A CA 1
ATOM 836 C C . ALA A 1 104 ? 4.352 -12.389 -2.247 1.00 85.25 104 ALA A C 1
ATOM 838 O O . ALA A 1 104 ? 3.484 -13.051 -1.685 1.00 85.25 104 ALA A O 1
ATOM 839 N N . LEU A 1 105 ? 4.740 -12.637 -3.500 1.00 85.25 105 LEU A N 1
ATOM 840 C CA . LEU A 1 105 ? 4.179 -13.688 -4.349 1.00 85.25 105 LEU A CA 1
ATOM 841 C C . LEU A 1 105 ? 4.926 -15.029 -4.245 1.00 85.25 105 LEU A C 1
ATOM 843 O O . LEU A 1 105 ? 4.593 -15.954 -4.984 1.00 85.25 105 LEU A O 1
ATOM 847 N N . GLY A 1 106 ? 5.944 -15.137 -3.382 1.00 80.25 106 GLY A N 1
ATOM 848 C CA . GLY A 1 106 ? 6.727 -16.364 -3.196 1.00 80.25 106 GLY A CA 1
ATOM 849 C C . GLY A 1 106 ? 7.480 -16.833 -4.448 1.00 80.25 106 GLY A C 1
ATOM 850 O O . GLY A 1 106 ? 7.637 -18.033 -4.648 1.00 80.25 106 GLY A O 1
ATOM 851 N N . ARG A 1 107 ? 7.897 -15.910 -5.326 1.00 75.06 107 ARG A N 1
ATOM 852 C CA . ARG A 1 107 ? 8.542 -16.218 -6.621 1.00 75.06 107 ARG A CA 1
ATOM 853 C C . ARG A 1 107 ? 10.058 -16.372 -6.547 1.00 75.06 107 ARG A C 1
ATOM 855 O O . ARG A 1 107 ? 10.616 -17.166 -7.294 1.00 75.06 107 ARG A O 1
ATOM 862 N N . ALA A 1 108 ? 10.694 -15.648 -5.635 1.00 65.94 108 ALA A N 1
ATOM 863 C CA . ALA A 1 108 ? 12.082 -15.856 -5.256 1.00 65.94 108 ALA A CA 1
ATOM 864 C C . ALA A 1 108 ? 12.091 -16.245 -3.779 1.00 65.94 108 ALA A C 1
ATOM 866 O O . ALA A 1 108 ? 11.447 -15.570 -2.972 1.00 65.94 108 ALA A O 1
ATOM 867 N N . GLY A 1 109 ? 12.764 -17.346 -3.432 1.00 61.47 109 GLY A N 1
ATOM 868 C CA . GLY A 1 109 ? 12.948 -17.749 -2.041 1.00 61.47 109 GLY A CA 1
ATOM 869 C C . GLY A 1 109 ? 13.540 -16.576 -1.267 1.00 61.47 109 GLY A C 1
ATOM 870 O O . GLY A 1 109 ? 14.680 -16.193 -1.505 1.00 61.47 109 GLY A O 1
ATOM 871 N N . GLY A 1 110 ? 12.732 -15.940 -0.420 1.00 56.97 110 GLY A N 1
ATOM 872 C CA . GLY A 1 110 ? 13.136 -14.736 0.293 1.00 56.97 110 GLY A CA 1
ATOM 873 C C . GLY A 1 110 ? 14.187 -15.079 1.337 1.00 56.97 110 GLY A C 1
ATOM 874 O O . GLY A 1 110 ? 13.830 -15.363 2.478 1.00 56.97 110 GLY A O 1
ATOM 875 N N . SER A 1 111 ? 15.465 -15.058 0.957 1.00 56.44 111 SER A N 1
ATOM 876 C CA . SER A 1 111 ? 16.546 -14.987 1.935 1.00 56.44 111 SER A CA 1
ATOM 877 C C . SER A 1 111 ? 16.463 -13.643 2.657 1.00 56.44 111 SER A C 1
ATOM 879 O O . SER A 1 111 ? 16.134 -12.618 2.053 1.00 56.44 111 SER A O 1
ATOM 881 N N . VAL A 1 112 ? 16.748 -13.649 3.958 1.00 57.88 112 VAL A N 1
ATOM 882 C CA . VAL A 1 112 ? 16.761 -12.447 4.808 1.00 57.88 112 VAL A CA 1
ATOM 883 C C . VAL A 1 112 ? 17.825 -11.441 4.334 1.00 57.88 112 VAL A C 1
ATOM 885 O O . VAL A 1 112 ? 17.693 -10.254 4.606 1.00 57.88 112 VAL A O 1
ATOM 888 N N . ASP A 1 113 ? 18.802 -11.901 3.547 1.00 54.59 113 ASP A N 1
ATOM 889 C CA . ASP A 1 113 ? 19.967 -11.131 3.096 1.00 54.59 113 ASP A CA 1
ATOM 890 C C . ASP A 1 113 ? 19.745 -10.313 1.808 1.00 54.59 113 ASP A C 1
ATOM 892 O O . ASP A 1 113 ? 20.644 -9.598 1.376 1.00 54.59 113 ASP A O 1
ATOM 896 N N . CYS A 1 114 ? 18.581 -10.422 1.155 1.00 46.75 114 CYS A N 1
ATOM 897 C CA . CYS A 1 114 ? 18.283 -9.702 -0.096 1.00 46.75 114 CYS A CA 1
ATOM 898 C C . CYS A 1 114 ? 17.495 -8.392 0.116 1.00 46.75 114 CYS A C 1
ATOM 900 O O . CYS A 1 114 ? 16.730 -7.998 -0.767 1.00 46.75 114 CYS A O 1
ATOM 902 N N . VAL A 1 115 ? 17.638 -7.748 1.281 1.00 43.34 115 VAL A N 1
ATOM 903 C CA . VAL A 1 115 ? 17.067 -6.419 1.589 1.00 43.34 115 VAL A CA 1
ATOM 904 C C . VAL A 1 115 ? 18.174 -5.381 1.671 1.00 43.34 115 VAL A C 1
ATOM 906 O O . VAL A 1 115 ? 19.161 -5.648 2.387 1.00 43.34 115 VAL A O 1
#

Mean predicted aligned error: 13.45 Å

Foldseek 3Di:
DVVVVVVVVCVVCVVVVVCCVVDPVNVVVVVVVVVVPPPPDDPPPPPPPDDDDDPVPQAAAEQEQDQDAPDDDPVRVVVSVVSQVPDDPSYHYDYDHPPVVSVVVVRDPDDVPPD

Solvent-accessible surface area (backbone atoms only — not comparable to full-atom values): 7255 Å² total; per-residue (Å²): 108,72,70,60,50,52,51,53,52,48,64,68,44,44,67,59,52,49,47,42,70,74,34,70,70,51,33,51,52,52,51,53,54,57,54,72,67,42,90,82,66,72,78,80,80,70,72,81,75,76,78,86,81,56,96,81,72,55,51,75,39,76,45,75,51,75,67,58,51,99,74,80,54,68,68,58,57,49,52,48,52,56,54,58,70,66,44,55,92,76,36,52,72,38,81,42,76,43,63,68,60,18,45,77,67,66,47,37,88,74,58,87,82,80,115

Nearest PDB structures (foldseek):
  8ykc-assembly1_B  TM=4.465E-01  e=8.533E+00  Methylocapsa palsarum

pLDDT: mean 82.79, std 12.17, range [43.34, 95.06]

Secondary structure (DSSP, 8-state):
-HHHHHHHHHHHHHHHHHHHHH-HHHHHHHHHHHHHTSTT--------------TTSPPEEEEEPPPP-S---HHHHHHHHHHHHTS-TTSEEEEE--HHHHHHTT-S---TT--

InterPro domains:
  IPR014729 Rossmann-like alpha/beta/alpha sandwich fold [G3DSA:3.40.50.620] (1-45)

Sequence (115 aa):
LKRCLISEVNTLLEPVRQHFLQDETASELLGKVREWRRDTLVPTSSLTRLEVSFPDGAPIFAVFAPLPSEHVLLSDAWSMIERLRRAPKSSTPVLWLQDWSARALGRAGGSVDCV

Organism: Alexandrium catenella (NCBI:txid2925)

Radius of gyration: 28.9 Å; Cα contacts (8 Å, |Δi|>4): 73; chains: 1; bounding box: 56×37×67 Å